Protein AF-A0A1E1W1B8-F1 (afdb_monomer_lite)

Foldseek 3Di:
DAADPLVVLVCVLPVDPPDDPVRNVVSVVVSVVVVVCCVVPVDPPPPPDDPPQHADPVSPWDWDWDADCQQKIFTATPPPRDTPDIDHDNPDDPPDDDDDDPDDD

Secondary structure (DSSP, 8-state):
-PPPHHHHHHHHHHS-TT--HHHHHHHHHHHHHHHHHHHHH--STTTTSPPP----TTS---EEEEE-TTSEEEEEETTT--EEEEEE-TT---TT---------

Structure (mmCIF, N/CA/C/O backbone):
data_AF-A0A1E1W1B8-F1
#
_entry.id   AF-A0A1E1W1B8-F1
#
loop_
_atom_site.group_PDB
_atom_site.id
_atom_site.type_symbol
_atom_site.label_atom_id
_atom_site.label_alt_id
_atom_site.label_comp_id
_atom_site.label_asym_id
_atom_site.label_entity_id
_atom_site.label_seq_id
_atom_site.pdbx_PDB_ins_code
_atom_site.Cartn_x
_atom_site.Cartn_y
_atom_site.Cartn_z
_atom_site.occupancy
_atom_site.B_iso_or_equiv
_atom_site.auth_seq_id
_atom_site.auth_comp_id
_atom_site.auth_asym_id
_atom_site.auth_atom_id
_atom_site.pdbx_PDB_model_num
ATOM 1 N N . LEU A 1 1 ? 1.795 -4.394 -0.182 1.00 80.50 1 LEU A N 1
ATOM 2 C CA . LEU A 1 1 ? 2.808 -3.333 -0.346 1.00 80.50 1 LEU A CA 1
ATOM 3 C C . LEU A 1 1 ? 2.819 -2.957 -1.813 1.00 80.50 1 LEU A C 1
ATOM 5 O O . LEU A 1 1 ? 2.504 -3.847 -2.602 1.00 80.50 1 LEU A O 1
ATOM 9 N N . PRO A 1 2 ? 3.089 -1.694 -2.172 1.00 81.12 2 PRO A N 1
ATOM 10 C CA . PRO A 1 2 ? 3.278 -1.332 -3.569 1.00 81.12 2 PRO A CA 1
ATOM 11 C C . PRO A 1 2 ? 4.378 -2.193 -4.204 1.00 81.12 2 PRO A C 1
ATOM 13 O O . PRO A 1 2 ? 5.297 -2.666 -3.522 1.00 81.12 2 PRO A O 1
ATOM 16 N N . VAL A 1 3 ? 4.243 -2.419 -5.508 1.00 79.69 3 VAL A N 1
ATOM 17 C CA . VAL A 1 3 ? 5.306 -3.008 -6.325 1.00 79.69 3 VAL A CA 1
ATOM 18 C C . VAL A 1 3 ? 6.517 -2.079 -6.356 1.00 79.69 3 VAL A C 1
ATOM 20 O O . VAL A 1 3 ? 6.391 -0.877 -6.121 1.00 79.69 3 VAL A O 1
ATOM 23 N N . SER A 1 4 ? 7.697 -2.643 -6.607 1.00 82.25 4 SER A N 1
ATOM 24 C CA . SER A 1 4 ? 8.899 -1.831 -6.780 1.00 82.25 4 SER A CA 1
ATOM 25 C C . SER A 1 4 ? 8.770 -0.957 -8.027 1.00 82.25 4 SER A C 1
ATOM 27 O O . SER A 1 4 ? 8.086 -1.334 -8.979 1.00 82.25 4 SER A O 1
ATOM 29 N N . ASP A 1 5 ? 9.452 0.188 -8.056 1.00 79.38 5 ASP A N 1
ATOM 30 C CA . ASP A 1 5 ? 9.463 1.055 -9.243 1.00 79.38 5 ASP A CA 1
ATOM 31 C C . ASP A 1 5 ? 10.000 0.315 -10.481 1.00 79.38 5 ASP A C 1
ATOM 33 O O . ASP A 1 5 ? 9.545 0.545 -11.602 1.00 79.38 5 ASP A O 1
ATOM 37 N N . LEU A 1 6 ? 10.922 -0.632 -10.270 1.00 77.00 6 LEU A N 1
ATOM 38 C CA . LEU A 1 6 ? 11.425 -1.526 -11.310 1.00 77.00 6 LEU A CA 1
ATOM 39 C C . LEU A 1 6 ? 10.319 -2.445 -11.844 1.00 77.00 6 LEU A C 1
ATOM 41 O O . LEU A 1 6 ? 10.127 -2.529 -13.056 1.00 77.00 6 LEU A O 1
ATOM 45 N N . ASP A 1 7 ? 9.585 -3.116 -10.956 1.00 79.75 7 ASP A N 1
ATOM 46 C CA . ASP A 1 7 ? 8.489 -4.008 -11.342 1.00 79.75 7 ASP A CA 1
ATOM 47 C C . ASP A 1 7 ? 7.352 -3.235 -12.022 1.00 79.75 7 ASP A C 1
ATOM 49 O O . ASP A 1 7 ? 6.787 -3.719 -13.000 1.00 79.75 7 ASP A O 1
ATOM 53 N N . ALA A 1 8 ? 7.050 -2.019 -11.560 1.00 82.69 8 ALA A N 1
ATOM 54 C CA . ALA A 1 8 ? 6.061 -1.138 -12.178 1.00 82.69 8 ALA A CA 1
ATOM 55 C C . ALA A 1 8 ? 6.482 -0.703 -13.593 1.00 82.69 8 ALA A C 1
ATOM 57 O O . ALA A 1 8 ? 5.668 -0.706 -14.520 1.00 82.69 8 ALA A O 1
ATOM 58 N N . ALA A 1 9 ? 7.762 -0.365 -13.787 1.00 78.75 9 ALA A N 1
ATOM 59 C CA . ALA A 1 9 ? 8.304 -0.040 -15.105 1.00 78.75 9 ALA A CA 1
ATOM 60 C C . ALA A 1 9 ? 8.226 -1.248 -16.052 1.00 78.75 9 ALA A C 1
ATOM 62 O O . ALA A 1 9 ? 7.828 -1.097 -17.209 1.00 78.75 9 ALA A O 1
ATOM 63 N N . ILE A 1 10 ? 8.524 -2.448 -15.545 1.00 78.56 10 ILE A N 1
ATOM 64 C CA . ILE A 1 10 ? 8.376 -3.710 -16.274 1.00 78.56 10 ILE A CA 1
ATOM 65 C C . ILE A 1 10 ? 6.907 -3.940 -16.651 1.00 78.56 10 ILE A C 1
ATOM 67 O O . ILE A 1 10 ? 6.612 -4.173 -17.819 1.00 78.56 10 ILE A O 1
ATOM 71 N N . GLU A 1 11 ? 5.966 -3.823 -15.715 1.00 80.81 11 GLU A N 1
ATOM 72 C CA . GLU A 1 11 ? 4.534 -3.986 -16.003 1.00 80.81 11 GLU A CA 1
ATOM 73 C C . GLU A 1 11 ? 4.070 -3.022 -17.108 1.00 80.81 11 GLU A C 1
ATOM 75 O O . GLU A 1 11 ? 3.421 -3.444 -18.067 1.00 80.81 11 GLU A O 1
ATOM 80 N N . SER A 1 12 ? 4.512 -1.760 -17.057 1.00 77.50 12 SER A N 1
ATOM 81 C CA . SER A 1 12 ? 4.212 -0.760 -18.089 1.00 77.50 12 SER A CA 1
ATOM 82 C C . SER A 1 12 ? 4.818 -1.074 -19.468 1.00 77.50 12 SER A C 1
ATOM 84 O O . SER A 1 12 ? 4.267 -0.660 -20.492 1.00 77.50 12 SER A O 1
ATOM 86 N N . GLU A 1 13 ? 5.918 -1.837 -19.523 1.00 70.88 13 GLU A N 1
ATOM 87 C CA . GLU A 1 13 ? 6.508 -2.339 -20.771 1.00 70.88 13 GLU A CA 1
ATOM 88 C C . GLU A 1 13 ? 5.631 -3.430 -21.408 1.00 70.88 13 GLU A C 1
ATOM 90 O O . GLU A 1 13 ? 5.497 -3.484 -22.635 1.00 70.88 13 GLU A O 1
ATOM 95 N N . PHE A 1 14 ? 5.027 -4.292 -20.583 1.00 70.38 14 PHE A N 1
ATOM 96 C CA . PHE A 1 14 ? 4.325 -5.499 -21.028 1.00 70.38 14 PHE A CA 1
ATOM 97 C C . PHE A 1 14 ? 2.809 -5.334 -21.213 1.00 70.38 14 PHE A C 1
ATOM 99 O O . PHE A 1 14 ? 2.207 -6.145 -21.920 1.00 70.38 14 PHE A O 1
ATOM 106 N N . ASP A 1 15 ? 2.187 -4.295 -20.651 1.00 73.31 15 ASP A N 1
ATOM 107 C CA . ASP A 1 15 ? 0.729 -4.099 -20.726 1.00 73.31 15 ASP A CA 1
ATOM 108 C C . ASP A 1 15 ? 0.227 -3.691 -22.135 1.00 73.31 15 ASP A C 1
ATOM 110 O O . ASP A 1 15 ? -0.958 -3.787 -22.461 1.00 73.31 15 ASP A O 1
ATOM 114 N N . GLN A 1 16 ? 1.124 -3.310 -23.053 1.00 66.19 16 GLN A N 1
ATOM 115 C CA . GLN A 1 16 ? 0.743 -2.907 -24.413 1.00 66.19 16 GLN A CA 1
ATOM 116 C C . GLN A 1 16 ? 0.708 -4.083 -25.399 1.00 66.19 16 GLN A C 1
ATOM 118 O O . GLN A 1 16 ? 1.663 -4.348 -26.131 1.00 66.19 16 GLN A O 1
ATOM 123 N N . LYS A 1 17 ? -0.458 -4.735 -25.486 1.00 60.69 17 LYS A N 1
ATOM 124 C CA . LYS A 1 17 ? -0.737 -5.857 -26.408 1.00 60.69 17 LYS A CA 1
ATOM 125 C C . LYS A 1 17 ? -0.744 -5.515 -27.911 1.00 60.69 17 LYS A C 1
ATOM 127 O O . LYS A 1 17 ? -0.795 -6.437 -28.718 1.00 60.69 17 LYS A O 1
ATOM 132 N N . GLU A 1 18 ? -0.663 -4.242 -28.309 1.00 59.84 18 GLU A N 1
ATOM 133 C CA . GLU A 1 18 ? -0.846 -3.812 -29.716 1.00 59.84 18 GLU A CA 1
ATOM 134 C C . GLU A 1 18 ? 0.414 -3.223 -30.393 1.00 59.84 18 GLU A C 1
ATOM 136 O O . GLU A 1 18 ? 0.356 -2.680 -31.496 1.00 59.84 18 GLU A O 1
ATOM 141 N N . GLY A 1 19 ? 1.590 -3.328 -29.768 1.00 60.84 19 GLY A N 1
ATOM 142 C CA . GLY A 1 19 ? 2.824 -2.729 -30.286 1.00 60.84 19 GLY A CA 1
ATOM 143 C C . GLY A 1 19 ? 3.610 -3.628 -31.243 1.00 60.84 19 GLY A C 1
ATOM 144 O O . GLY A 1 19 ? 4.112 -4.672 -30.841 1.00 60.84 19 GLY A O 1
ATOM 145 N N . SER A 1 20 ? 3.802 -3.171 -32.483 1.00 77.62 20 SER A N 1
ATOM 146 C CA . SER A 1 20 ? 4.725 -3.747 -33.477 1.00 77.62 20 SER A CA 1
ATOM 147 C C . SER A 1 20 ? 6.085 -4.142 -32.862 1.00 77.62 20 SER A C 1
ATOM 149 O O . SER A 1 20 ? 6.591 -3.435 -31.990 1.00 77.62 20 SER A O 1
ATOM 151 N N . ILE A 1 21 ? 6.703 -5.238 -33.327 1.00 82.12 21 ILE A N 1
ATOM 152 C CA . ILE A 1 21 ? 7.943 -5.839 -32.770 1.00 82.12 21 ILE A CA 1
ATOM 153 C C . ILE A 1 21 ? 9.055 -4.794 -32.551 1.00 82.12 21 ILE A C 1
ATOM 155 O O . ILE A 1 21 ? 9.753 -4.818 -31.538 1.00 82.12 21 ILE A O 1
ATOM 159 N N . TRP A 1 22 ? 9.174 -3.827 -33.466 1.00 82.88 22 TRP A N 1
ATOM 160 C CA . TRP A 1 22 ? 10.117 -2.710 -33.358 1.00 82.88 22 TRP A CA 1
ATOM 161 C C . TRP A 1 22 ? 9.851 -1.790 -32.165 1.00 82.88 22 TRP A C 1
ATOM 163 O O . TRP A 1 22 ? 10.795 -1.365 -31.508 1.00 82.88 22 TRP A O 1
ATOM 173 N N . GLY A 1 23 ? 8.586 -1.523 -31.844 1.00 81.19 23 GLY A N 1
ATOM 174 C CA . GLY A 1 23 ? 8.211 -0.748 -30.664 1.00 81.19 23 GLY A CA 1
ATOM 175 C C . GLY A 1 23 ? 8.518 -1.488 -29.362 1.00 81.19 23 GLY A C 1
ATOM 176 O O . GLY A 1 23 ? 8.914 -0.872 -28.379 1.00 81.19 23 GLY A O 1
ATOM 177 N N . ALA A 1 24 ? 8.375 -2.816 -29.332 1.00 81.81 24 ALA A N 1
ATOM 178 C CA . ALA A 1 24 ? 8.806 -3.613 -28.180 1.00 81.81 24 ALA A CA 1
ATOM 179 C C . ALA A 1 24 ? 10.338 -3.586 -28.014 1.00 81.81 24 ALA A C 1
ATOM 181 O O . ALA A 1 24 ? 10.839 -3.452 -2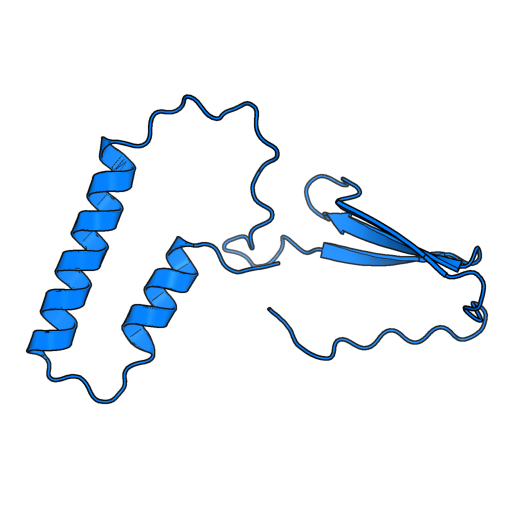6.900 1.00 81.81 24 ALA A O 1
ATOM 182 N N . PHE A 1 25 ? 11.085 -3.649 -29.120 1.00 84.31 25 PHE A N 1
ATOM 183 C CA . PHE A 1 25 ? 12.545 -3.570 -29.101 1.00 84.31 25 PHE A CA 1
ATOM 184 C C . PHE A 1 25 ? 13.067 -2.207 -28.620 1.00 84.31 25 PHE A C 1
ATOM 186 O O . PHE A 1 25 ? 13.937 -2.167 -27.752 1.00 84.31 25 PHE A O 1
ATOM 193 N N . THR A 1 26 ? 12.530 -1.093 -29.132 1.00 84.88 26 THR A N 1
ATOM 194 C CA . THR A 1 26 ? 12.961 0.253 -28.710 1.00 84.88 26 THR A CA 1
ATOM 195 C C . THR A 1 26 ? 12.671 0.509 -27.236 1.00 84.88 26 THR A C 1
ATOM 197 O O . THR A 1 26 ? 13.514 1.078 -26.547 1.00 84.88 26 THR A O 1
ATOM 200 N N . ARG A 1 27 ? 11.529 0.027 -26.728 1.00 79.06 27 ARG A N 1
ATOM 201 C CA . ARG A 1 27 ? 11.193 0.089 -25.300 1.00 79.06 27 ARG A CA 1
ATOM 202 C C . ARG A 1 27 ? 12.166 -0.706 -24.442 1.00 79.06 27 ARG A C 1
ATOM 204 O O . ARG A 1 27 ? 12.725 -0.135 -23.518 1.00 79.06 27 ARG A O 1
ATOM 211 N N . ARG A 1 28 ? 12.464 -1.959 -24.801 1.00 82.88 28 ARG A N 1
ATOM 212 C CA . ARG A 1 28 ? 13.460 -2.779 -24.085 1.00 82.88 28 ARG A CA 1
ATOM 213 C C . ARG A 1 28 ? 14.826 -2.116 -24.018 1.00 82.88 28 ARG A C 1
ATOM 215 O O . ARG A 1 28 ? 15.463 -2.133 -22.970 1.00 82.88 28 ARG A O 1
ATOM 222 N N . LEU A 1 29 ? 15.268 -1.515 -25.123 1.00 85.94 29 LEU A N 1
ATOM 223 C CA . LEU A 1 29 ? 16.535 -0.791 -25.153 1.00 85.94 29 LEU A CA 1
ATOM 224 C C . LEU A 1 29 ? 16.491 0.435 -24.229 1.00 85.94 29 LEU A C 1
ATOM 226 O O . LEU A 1 29 ? 17.437 0.671 -23.485 1.00 85.94 29 LEU A O 1
ATOM 230 N N . GLN A 1 30 ? 15.384 1.180 -24.228 1.00 84.81 30 GLN A N 1
ATOM 231 C CA . GLN A 1 30 ? 15.198 2.329 -23.346 1.00 84.81 30 GLN A CA 1
ATOM 232 C C . GLN A 1 30 ? 15.170 1.924 -21.863 1.00 84.81 30 GLN A C 1
ATOM 234 O O . GLN A 1 30 ? 15.874 2.546 -21.067 1.00 84.81 30 GLN A O 1
ATOM 239 N N . THR A 1 31 ? 14.440 0.863 -21.499 1.00 82.06 31 THR A N 1
ATOM 240 C CA . THR A 1 31 ? 14.386 0.336 -20.126 1.00 82.06 31 THR A CA 1
ATOM 241 C C . THR A 1 31 ? 15.770 -0.124 -19.664 1.00 82.06 31 THR A C 1
ATOM 243 O O . THR A 1 31 ? 16.206 0.229 -18.572 1.00 82.06 31 THR A O 1
ATOM 246 N N . GLN A 1 32 ? 16.513 -0.849 -20.508 1.00 85.56 32 GLN A N 1
ATOM 247 C CA . GLN A 1 32 ? 17.871 -1.302 -20.179 1.00 85.56 32 GLN A CA 1
ATOM 248 C C . GLN A 1 32 ? 18.859 -0.138 -20.024 1.00 85.56 32 GLN A C 1
ATOM 250 O O . GLN A 1 32 ? 19.714 -0.181 -19.142 1.00 85.56 32 GLN A O 1
ATOM 255 N N . ILE A 1 33 ? 18.735 0.923 -20.830 1.00 86.19 33 ILE A N 1
ATOM 256 C CA . ILE A 1 33 ? 19.552 2.137 -20.676 1.00 86.19 33 ILE A CA 1
ATOM 257 C C . ILE A 1 33 ? 19.228 2.840 -19.354 1.00 86.19 33 ILE A C 1
ATOM 259 O O . ILE A 1 33 ? 20.146 3.282 -18.666 1.00 86.19 33 ILE A O 1
ATOM 263 N N . GLN A 1 34 ? 17.951 2.920 -18.971 1.00 80.75 34 GLN A N 1
ATOM 264 C CA . GLN A 1 34 ? 17.548 3.500 -17.688 1.00 80.75 34 GLN A CA 1
ATOM 265 C C . GLN A 1 34 ? 18.085 2.682 -16.506 1.00 80.75 34 GLN A C 1
ATOM 267 O O . GLN A 1 34 ? 18.672 3.266 -15.603 1.00 80.75 34 GLN A O 1
ATOM 272 N N . GLN A 1 35 ? 17.982 1.350 -16.552 1.00 80.00 35 GLN A N 1
ATOM 273 C CA . GLN A 1 35 ? 18.542 0.446 -15.534 1.00 80.00 35 GLN A CA 1
ATOM 274 C C . GLN A 1 35 ? 20.075 0.530 -15.442 1.00 80.00 35 GLN A C 1
ATOM 276 O O . GLN A 1 35 ? 20.656 0.442 -14.362 1.00 80.00 35 GLN A O 1
ATOM 281 N N . LEU A 1 36 ? 20.757 0.708 -16.575 1.00 86.69 36 LEU A N 1
ATOM 282 C CA . LEU A 1 36 ? 22.204 0.907 -16.590 1.00 86.69 36 LEU A CA 1
ATOM 283 C C . LEU A 1 36 ? 22.581 2.273 -16.008 1.00 86.69 36 LEU A C 1
ATOM 285 O O . LEU A 1 36 ? 23.564 2.384 -15.279 1.00 86.69 36 LEU A O 1
ATOM 289 N N . HIS A 1 37 ? 21.801 3.311 -16.312 1.00 82.12 37 HIS A N 1
ATOM 290 C CA . HIS A 1 37 ? 22.009 4.642 -15.761 1.00 82.12 37 HIS A CA 1
ATOM 291 C C . HIS A 1 37 ? 21.792 4.656 -14.244 1.00 82.12 37 HIS A C 1
ATOM 293 O O . HIS A 1 37 ? 22.596 5.251 -13.537 1.00 82.12 37 HIS A O 1
ATOM 299 N N . THR A 1 38 ? 20.768 3.979 -13.714 1.00 79.19 38 THR A N 1
ATOM 300 C CA . THR A 1 38 ? 20.614 3.854 -12.255 1.00 79.19 38 THR A CA 1
ATOM 301 C C . THR A 1 38 ? 21.827 3.152 -11.653 1.00 79.19 38 THR A C 1
ATOM 303 O O . THR A 1 38 ? 22.451 3.696 -10.758 1.00 79.19 38 THR A O 1
ATOM 306 N N . LEU A 1 39 ? 22.288 2.038 -12.227 1.00 81.44 39 LEU A N 1
ATOM 307 C CA . LEU A 1 39 ? 23.466 1.336 -11.706 1.00 81.44 39 LEU A CA 1
ATOM 308 C C . LEU A 1 39 ? 24.755 2.182 -11.726 1.00 81.44 39 LEU A C 1
ATOM 310 O O . LEU A 1 39 ? 25.581 2.057 -10.825 1.00 81.44 39 LEU A O 1
ATOM 314 N N . LEU A 1 40 ? 24.953 3.014 -12.753 1.00 83.88 40 LEU A N 1
ATOM 315 C CA . LEU A 1 40 ? 26.165 3.828 -12.908 1.00 83.88 40 LEU A CA 1
ATOM 316 C C . LEU A 1 40 ? 26.132 5.151 -12.127 1.00 83.88 40 LEU A C 1
ATOM 318 O O . LEU A 1 40 ? 27.196 5.646 -11.761 1.00 83.88 40 LEU A O 1
ATOM 322 N N . PHE A 1 41 ? 24.950 5.734 -11.913 1.00 77.75 41 PHE A N 1
ATOM 323 C CA . PHE A 1 41 ? 24.784 7.083 -11.353 1.00 77.75 41 PHE A CA 1
ATOM 324 C C . PHE A 1 41 ? 24.048 7.119 -10.007 1.00 77.75 41 PHE A C 1
ATOM 326 O O . PHE A 1 41 ? 23.874 8.200 -9.447 1.00 77.75 41 PHE A O 1
ATOM 333 N N . GLU A 1 42 ? 23.605 5.980 -9.473 1.00 72.44 42 GLU A N 1
ATOM 334 C CA . GLU A 1 42 ? 23.037 5.909 -8.128 1.00 72.44 42 GLU A CA 1
ATOM 335 C C . GLU A 1 42 ? 24.154 6.070 -7.090 1.00 72.44 42 GLU A C 1
ATOM 337 O O . GLU A 1 42 ? 24.808 5.124 -6.644 1.00 72.44 42 GLU A O 1
ATOM 342 N N . ASP A 1 43 ? 24.395 7.329 -6.725 1.00 57.12 43 ASP A N 1
ATOM 343 C CA . ASP A 1 43 ? 25.203 7.695 -5.575 1.00 57.12 43 ASP A CA 1
ATOM 344 C C . ASP A 1 43 ? 24.604 7.042 -4.322 1.00 57.12 43 ASP A C 1
ATOM 346 O O . ASP A 1 43 ? 23.495 7.355 -3.895 1.00 57.12 43 ASP A O 1
ATOM 350 N N . THR A 1 44 ? 25.381 6.170 -3.680 1.00 59.44 44 THR A N 1
ATOM 351 C CA . THR A 1 44 ? 25.091 5.514 -2.383 1.00 59.44 44 THR A CA 1
ATOM 352 C C . THR A 1 44 ? 24.871 6.468 -1.183 1.00 59.44 44 THR A C 1
ATOM 354 O O . THR A 1 44 ? 24.964 6.060 -0.023 1.00 59.44 44 THR A O 1
ATOM 357 N N . SER A 1 45 ? 24.582 7.748 -1.422 1.00 50.47 45 SER A N 1
ATOM 358 C CA . SER A 1 45 ? 24.498 8.831 -0.438 1.00 50.47 45 SER A CA 1
ATOM 359 C C . SER A 1 45 ? 23.158 8.922 0.314 1.00 50.47 45 SER A C 1
ATOM 361 O O . SER A 1 45 ? 23.003 9.785 1.175 1.00 50.47 45 SER A O 1
ATOM 363 N N . SER A 1 46 ? 22.213 8.003 0.094 1.00 51.94 46 SER A N 1
ATOM 364 C CA . SER A 1 46 ? 20.871 8.008 0.705 1.00 51.94 46 SER A CA 1
ATOM 365 C C . SER A 1 46 ? 20.637 6.921 1.771 1.00 51.94 46 SER A C 1
ATOM 367 O O . SER A 1 46 ? 19.503 6.530 2.020 1.00 51.9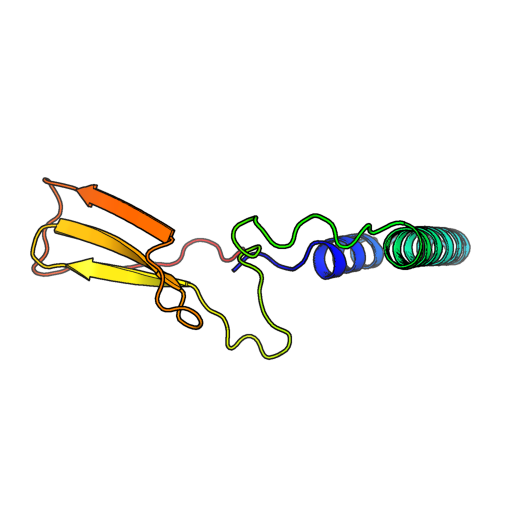4 46 SER A O 1
ATOM 369 N N . ARG A 1 47 ? 21.669 6.466 2.496 1.00 51.56 47 ARG A N 1
ATOM 370 C CA . ARG A 1 47 ? 21.519 5.491 3.609 1.00 51.56 47 ARG A CA 1
ATOM 371 C C . ARG A 1 47 ? 20.817 6.021 4.880 1.00 51.56 47 ARG A C 1
ATOM 373 O O . ARG A 1 47 ? 20.842 5.352 5.906 1.00 51.56 47 ARG A O 1
ATOM 380 N N . GLY A 1 48 ? 20.240 7.223 4.849 1.00 50.94 48 GLY A N 1
ATOM 381 C CA . GLY A 1 48 ? 19.593 7.853 6.011 1.00 50.94 48 GLY A CA 1
ATOM 382 C C . GLY A 1 48 ? 18.076 8.032 5.906 1.00 50.94 48 GLY A C 1
ATOM 383 O O . GLY A 1 48 ? 17.471 8.520 6.858 1.00 50.94 48 GLY A O 1
ATOM 384 N N . GLY A 1 49 ? 17.466 7.699 4.764 1.00 58.59 49 GLY A N 1
ATOM 385 C CA . GLY A 1 49 ? 16.012 7.743 4.598 1.00 58.59 49 GLY A CA 1
ATOM 386 C C . GLY A 1 49 ? 15.351 6.454 5.098 1.00 58.59 49 GLY A C 1
ATOM 387 O O . GLY A 1 49 ? 16.004 5.411 5.084 1.00 58.59 49 GLY A O 1
ATOM 388 N N . PRO A 1 50 ? 14.079 6.495 5.539 1.00 60.94 50 PRO A N 1
ATOM 389 C CA . PRO A 1 50 ? 13.328 5.271 5.803 1.00 60.94 50 PRO A CA 1
ATOM 390 C C . PRO A 1 50 ? 13.317 4.408 4.537 1.00 60.94 50 PRO A C 1
ATOM 392 O O . PRO A 1 50 ? 13.093 4.935 3.443 1.00 60.94 50 PRO A O 1
ATOM 395 N N . GLU A 1 51 ? 13.596 3.108 4.676 1.00 67.75 51 GLU A N 1
ATOM 396 C CA . GLU A 1 51 ? 13.588 2.210 3.523 1.00 67.75 51 GLU A CA 1
ATOM 397 C C . GLU A 1 51 ? 12.217 2.244 2.834 1.00 67.75 51 GLU A C 1
ATOM 399 O O . GLU A 1 51 ? 11.176 2.276 3.504 1.00 67.75 51 GLU A O 1
ATOM 404 N N . PRO A 1 52 ? 12.193 2.271 1.492 1.00 69.88 52 PRO A N 1
ATOM 405 C CA . PRO A 1 52 ? 10.947 2.313 0.756 1.00 69.88 52 PRO A CA 1
ATOM 406 C C . PRO A 1 52 ? 10.152 1.035 1.039 1.00 69.88 52 PRO A C 1
ATOM 408 O O . PRO A 1 52 ? 10.655 -0.083 0.941 1.00 69.88 52 PRO A O 1
ATOM 411 N N . LEU A 1 53 ? 8.882 1.212 1.399 1.00 77.44 53 LEU A N 1
ATOM 412 C CA . LEU A 1 53 ? 8.009 0.127 1.828 1.00 77.44 53 LEU A CA 1
ATOM 413 C C . LEU A 1 53 ? 7.481 -0.671 0.626 1.00 77.44 53 LEU A C 1
ATOM 415 O O . LEU A 1 53 ? 6.337 -0.506 0.199 1.00 77.44 53 LEU A O 1
ATOM 419 N N . VAL A 1 54 ? 8.338 -1.505 0.055 1.00 83.06 54 VAL A N 1
ATOM 420 C CA . VAL A 1 54 ? 8.133 -2.176 -1.232 1.00 83.06 54 VAL A CA 1
ATOM 421 C C . VAL A 1 54 ? 7.974 -3.679 -1.034 1.00 83.06 54 VAL A C 1
ATOM 423 O O . VAL A 1 54 ? 8.501 -4.255 -0.091 1.00 83.06 54 VAL A O 1
ATOM 426 N N . ARG A 1 55 ? 7.215 -4.332 -1.918 1.00 84.19 55 ARG A N 1
ATOM 427 C CA . ARG A 1 55 ? 7.076 -5.792 -1.907 1.00 84.19 55 ARG A CA 1
ATOM 428 C C . ARG A 1 55 ? 8.419 -6.481 -2.190 1.00 84.19 55 ARG A C 1
ATOM 430 O O . ARG A 1 55 ? 9.117 -6.126 -3.135 1.00 84.19 55 ARG A O 1
ATOM 437 N N . ASP A 1 56 ? 8.727 -7.524 -1.429 1.00 83.44 56 ASP A N 1
ATOM 438 C CA . ASP A 1 56 ? 9.879 -8.394 -1.660 1.00 83.44 56 ASP A CA 1
ATOM 439 C C . ASP A 1 56 ? 9.639 -9.400 -2.800 1.00 83.44 56 ASP A C 1
ATOM 441 O O . ASP A 1 56 ? 8.508 -9.685 -3.203 1.00 83.44 56 ASP A O 1
ATOM 445 N N . TYR A 1 57 ? 10.720 -10.014 -3.283 1.00 81.00 57 TYR A N 1
ATOM 446 C CA . TYR A 1 57 ? 10.661 -11.022 -4.346 1.00 81.00 57 TYR A CA 1
ATOM 447 C C . TYR A 1 57 ? 9.772 -12.228 -3.988 1.00 81.00 57 TYR A C 1
ATOM 449 O O . TYR A 1 57 ? 9.081 -12.775 -4.847 1.00 81.00 57 TYR A O 1
ATOM 457 N N . PHE A 1 58 ? 9.757 -12.635 -2.714 1.00 85.31 58 PHE A N 1
ATOM 458 C CA . PHE A 1 58 ? 8.985 -13.787 -2.243 1.00 85.31 58 PHE A CA 1
ATOM 459 C C . PHE A 1 58 ? 7.555 -13.434 -1.804 1.00 85.31 58 PHE A C 1
ATOM 461 O O . PHE A 1 58 ? 6.796 -14.333 -1.435 1.00 85.31 58 PHE A O 1
ATOM 468 N N . ASN A 1 59 ? 7.160 -12.155 -1.859 1.00 82.62 59 ASN A N 1
ATOM 469 C CA . ASN A 1 59 ? 5.873 -11.649 -1.368 1.00 82.62 59 ASN A CA 1
ATOM 470 C C . ASN A 1 59 ? 5.592 -12.020 0.109 1.00 82.62 59 ASN A C 1
ATOM 472 O O . ASN A 1 59 ? 4.440 -12.246 0.508 1.00 82.62 59 ASN A O 1
ATOM 476 N N . LEU A 1 60 ? 6.649 -12.123 0.916 1.00 87.25 60 LEU A N 1
ATOM 477 C CA . LEU A 1 60 ? 6.590 -12.344 2.358 1.00 87.25 60 LEU A CA 1
ATOM 478 C C . LEU A 1 60 ? 6.512 -11.022 3.124 1.00 87.25 60 LEU A C 1
ATOM 480 O O . LEU A 1 60 ? 5.966 -11.005 4.225 1.00 87.25 60 LEU A O 1
ATOM 484 N N . HIS A 1 61 ? 6.988 -9.922 2.542 1.00 88.25 61 HIS A N 1
ATOM 485 C CA . HIS A 1 61 ? 6.931 -8.582 3.117 1.00 88.25 61 HIS A CA 1
ATOM 486 C C . HIS A 1 61 ? 5.532 -7.988 2.919 1.00 88.25 61 HIS A C 1
ATOM 488 O O . HIS A 1 61 ? 5.056 -7.779 1.797 1.00 88.25 61 HIS A O 1
ATOM 494 N N . LYS A 1 62 ? 4.817 -7.769 4.024 1.00 89.81 62 LYS A N 1
ATOM 495 C CA . LYS A 1 62 ? 3.412 -7.355 4.041 1.00 89.81 62 LYS A CA 1
ATOM 496 C C . LYS A 1 62 ? 3.155 -6.320 5.125 1.00 89.81 62 LYS A C 1
ATOM 498 O O . LYS A 1 62 ? 3.637 -6.428 6.245 1.00 89.81 62 LYS A O 1
ATOM 503 N N . MET A 1 63 ? 2.267 -5.381 4.805 1.00 91.06 63 MET A N 1
ATOM 504 C CA . MET A 1 63 ? 1.670 -4.498 5.801 1.00 91.06 63 MET A CA 1
ATOM 505 C C . MET A 1 63 ? 0.501 -5.217 6.479 1.00 91.06 63 MET A C 1
ATOM 507 O O . MET A 1 63 ? -0.467 -5.602 5.818 1.00 91.06 63 MET A O 1
ATOM 511 N N . ILE A 1 64 ? 0.585 -5.369 7.795 1.00 92.88 64 ILE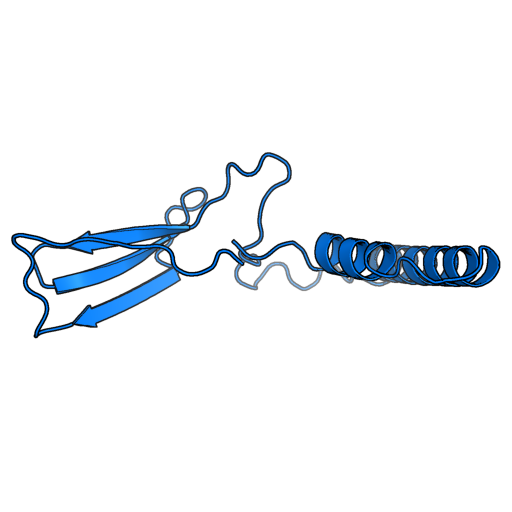 A N 1
ATOM 512 C CA . ILE A 1 64 ? -0.479 -5.894 8.646 1.00 92.88 64 ILE A CA 1
ATOM 513 C C . ILE A 1 64 ? -1.333 -4.718 9.113 1.00 92.88 64 ILE A C 1
ATOM 515 O O . ILE A 1 64 ? -0.815 -3.733 9.637 1.00 92.88 64 ILE A O 1
ATOM 519 N N . VAL A 1 65 ? -2.649 -4.822 8.933 1.00 93.56 65 VAL A N 1
ATOM 520 C CA . VAL A 1 65 ? -3.605 -3.844 9.463 1.00 93.56 65 VAL A CA 1
ATOM 521 C C . VAL A 1 65 ? -4.235 -4.418 10.725 1.00 93.56 65 VAL A C 1
ATOM 523 O O . VAL A 1 65 ? -4.845 -5.484 10.685 1.00 93.56 65 VAL A O 1
ATOM 526 N N . LEU A 1 66 ? -4.071 -3.713 11.839 1.00 93.56 66 LEU A N 1
ATOM 527 C CA . LEU A 1 66 ? -4.547 -4.111 13.161 1.00 93.56 66 LEU A CA 1
ATOM 528 C C . LEU A 1 66 ? -5.625 -3.138 13.629 1.00 93.56 66 LEU A C 1
ATOM 530 O O . LEU A 1 66 ? -5.490 -1.930 13.438 1.00 93.56 66 LEU A O 1
ATOM 534 N N . VAL A 1 67 ? -6.658 -3.655 14.291 1.00 93.81 67 VAL A N 1
ATOM 535 C CA . VAL A 1 67 ? -7.680 -2.857 14.977 1.00 93.81 67 VAL A CA 1
ATOM 536 C C . VAL A 1 67 ? -7.687 -3.277 16.438 1.00 93.81 67 VAL A C 1
ATOM 538 O O . VAL A 1 67 ? -7.688 -4.464 16.750 1.00 93.81 67 VAL A O 1
ATOM 541 N N . THR A 1 68 ? -7.626 -2.298 17.330 1.00 93.00 68 THR A N 1
ATOM 542 C CA . THR A 1 68 ? -7.666 -2.513 18.779 1.00 93.00 68 THR A CA 1
ATOM 543 C C . THR A 1 68 ? -9.063 -2.268 19.320 1.00 93.00 68 THR A C 1
ATOM 545 O O . THR A 1 68 ? -9.805 -1.459 18.767 1.00 93.00 68 THR A O 1
ATOM 548 N N . ASP A 1 69 ? -9.358 -2.867 20.471 1.00 91.31 69 ASP A N 1
ATOM 549 C CA . ASP A 1 69 ? -10.605 -2.647 21.213 1.00 91.31 69 ASP A CA 1
ATOM 550 C C . ASP A 1 69 ? -10.803 -1.188 21.663 1.00 91.31 69 ASP A C 1
ATOM 552 O O . ASP A 1 69 ? -11.906 -0.727 21.909 1.00 91.31 69 ASP A O 1
ATOM 556 N N . SER A 1 70 ? -9.728 -0.396 21.694 1.00 90.88 70 SER A N 1
ATOM 557 C CA . SER A 1 70 ? -9.844 1.040 21.953 1.00 90.88 70 SER A CA 1
ATOM 558 C C . SER A 1 70 ? -10.332 1.855 20.751 1.00 90.88 70 SER A C 1
ATOM 560 O O . SER A 1 70 ? -10.418 3.063 20.884 1.00 90.88 70 SER A O 1
ATOM 562 N N . GLY A 1 71 ? -10.567 1.267 19.571 1.00 91.88 71 GLY A N 1
ATOM 563 C CA . GLY A 1 71 ? -10.926 2.006 18.347 1.00 91.88 71 GLY A CA 1
ATOM 564 C C . GLY A 1 71 ? -9.723 2.580 17.580 1.00 91.88 71 GLY A C 1
ATOM 565 O O . GLY A 1 71 ? -9.869 3.413 16.681 1.00 91.88 71 GLY A O 1
ATOM 566 N N . LYS A 1 72 ? -8.495 2.164 17.923 1.00 94.12 72 LYS A N 1
ATOM 567 C CA . LYS A 1 72 ? -7.278 2.516 17.163 1.00 94.12 72 LYS A CA 1
ATOM 568 C C . LYS A 1 72 ? -6.982 1.488 16.079 1.00 94.12 72 LYS A C 1
ATOM 570 O O . LYS A 1 72 ? -7.017 0.288 16.347 1.00 94.12 72 LYS A O 1
ATOM 575 N N . ILE A 1 73 ? -6.611 1.985 14.905 1.00 95.25 73 ILE A N 1
ATOM 576 C CA . ILE A 1 73 ? -6.224 1.244 13.707 1.00 95.25 73 ILE A CA 1
ATOM 577 C C . ILE A 1 73 ? -4.746 1.526 13.428 1.00 95.25 73 ILE A C 1
ATOM 579 O O . ILE A 1 73 ? -4.324 2.686 13.409 1.00 95.25 73 ILE A O 1
ATOM 583 N N . PHE A 1 74 ? -3.965 0.478 13.187 1.00 95.62 74 PHE A N 1
ATOM 584 C CA . PHE A 1 74 ? -2.534 0.567 12.908 1.00 95.62 74 PHE A CA 1
ATOM 585 C C . PHE A 1 74 ? -2.187 -0.152 11.610 1.00 95.62 74 PHE A C 1
ATOM 587 O O . PHE A 1 74 ? -2.703 -1.236 11.348 1.00 95.62 74 PHE A O 1
ATOM 594 N N . GLY A 1 75 ? -1.281 0.436 10.832 1.00 94.25 75 GLY A N 1
ATOM 595 C CA . GLY A 1 75 ? -0.547 -0.262 9.783 1.00 94.25 75 GLY A CA 1
ATOM 596 C C . GLY A 1 75 ? 0.853 -0.575 10.286 1.00 94.25 75 GLY A C 1
ATOM 597 O O . GLY A 1 75 ? 1.607 0.347 10.596 1.00 94.25 75 GLY A O 1
ATOM 598 N N . MET A 1 76 ? 1.181 -1.856 10.389 1.00 93.81 76 MET A N 1
ATOM 599 C CA . MET A 1 76 ? 2.473 -2.337 10.865 1.00 93.81 76 MET A CA 1
ATOM 600 C C . MET A 1 76 ? 3.191 -3.081 9.749 1.00 93.81 76 MET A C 1
ATOM 602 O O . MET A 1 76 ? 2.573 -3.851 9.011 1.00 93.81 76 MET A O 1
ATOM 606 N N . ASP A 1 77 ? 4.492 -2.871 9.642 1.00 91.75 77 ASP A N 1
ATOM 607 C CA . ASP A 1 77 ? 5.340 -3.690 8.793 1.00 91.75 77 ASP A CA 1
ATOM 608 C C . ASP A 1 77 ? 5.658 -5.038 9.469 1.00 91.75 77 ASP A C 1
ATOM 610 O O . ASP A 1 77 ? 6.034 -5.078 10.640 1.00 91.75 77 ASP A O 1
ATOM 614 N N . ASN A 1 78 ? 5.516 -6.155 8.750 1.00 91.06 78 ASN A N 1
ATOM 615 C CA . ASN A 1 78 ? 5.839 -7.476 9.288 1.00 91.06 78 ASN A CA 1
ATOM 616 C C . ASN A 1 78 ? 7.340 -7.804 9.285 1.00 91.06 78 ASN A C 1
ATOM 618 O O . ASN A 1 78 ? 7.731 -8.733 9.990 1.00 91.06 78 ASN A O 1
ATOM 622 N N . LEU A 1 79 ? 8.155 -7.090 8.502 1.00 87.81 79 LEU A N 1
ATOM 623 C CA . LEU A 1 79 ? 9.597 -7.327 8.424 1.00 87.81 79 LEU A CA 1
ATOM 624 C C . LEU A 1 79 ? 10.346 -6.550 9.514 1.00 87.81 79 LEU A C 1
ATOM 626 O O . LEU A 1 79 ? 11.088 -7.147 10.290 1.00 87.81 79 LEU A O 1
ATOM 630 N N . SER A 1 80 ? 10.127 -5.235 9.598 1.00 86.31 80 SER A N 1
ATOM 631 C CA . SER A 1 80 ? 10.762 -4.374 10.609 1.00 86.31 80 SER A CA 1
ATOM 632 C C . SER A 1 80 ? 10.015 -4.326 11.946 1.00 86.31 80 SER A C 1
ATOM 634 O O . SER A 1 80 ? 10.612 -4.012 12.975 1.00 86.31 80 SER A O 1
ATOM 636 N N . GLY A 1 81 ? 8.709 -4.616 11.954 1.00 88.12 81 GLY A N 1
ATOM 637 C CA . GLY A 1 81 ? 7.845 -4.379 13.112 1.00 88.12 81 GLY A CA 1
ATOM 638 C C . GLY A 1 81 ? 7.478 -2.905 13.326 1.00 88.12 81 GLY A C 1
ATOM 639 O O . GLY A 1 81 ? 6.845 -2.575 14.330 1.00 88.12 81 GLY A O 1
ATOM 640 N N . GLU A 1 82 ? 7.867 -2.006 12.417 1.00 89.81 82 GLU A N 1
ATOM 641 C CA . GLU A 1 82 ? 7.612 -0.574 12.547 1.00 89.81 82 GLU A CA 1
ATOM 642 C C . GLU A 1 82 ? 6.128 -0.227 12.332 1.00 89.81 82 GLU A C 1
ATOM 644 O O . GLU A 1 82 ? 5.437 -0.783 11.473 1.00 89.81 82 GLU A O 1
ATOM 649 N N . LEU A 1 83 ? 5.632 0.738 13.116 1.00 91.50 83 LEU A N 1
ATOM 650 C CA . LEU A 1 83 ? 4.311 1.331 12.926 1.00 91.50 83 LEU A CA 1
ATOM 651 C C . LEU A 1 83 ? 4.372 2.427 11.860 1.00 91.50 83 LEU A C 1
ATOM 653 O O . LEU A 1 83 ? 4.727 3.569 12.149 1.00 91.50 83 LEU A O 1
ATOM 657 N N . LEU A 1 84 ? 3.930 2.084 10.656 1.00 90.31 84 LEU A N 1
ATOM 658 C CA . LEU A 1 84 ? 3.948 2.949 9.477 1.00 90.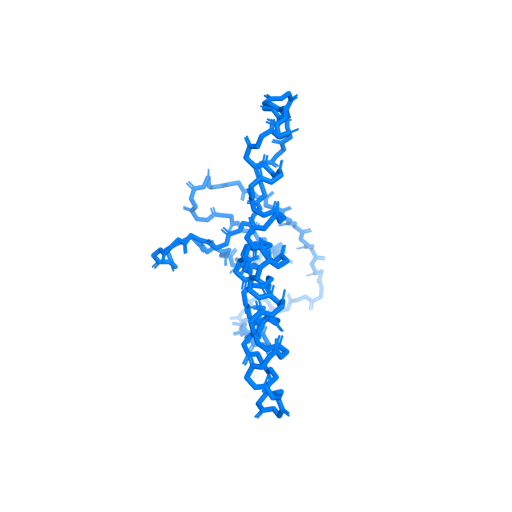31 84 LEU A CA 1
ATOM 659 C C . LEU A 1 84 ? 2.942 4.092 9.592 1.00 90.31 84 LEU A C 1
ATOM 661 O O . LEU A 1 84 ? 3.221 5.238 9.251 1.00 90.31 84 LEU A O 1
ATOM 665 N N . TRP A 1 85 ? 1.740 3.777 10.076 1.00 92.94 85 TRP A N 1
ATOM 666 C CA . TRP A 1 85 ? 0.685 4.759 10.281 1.00 92.94 85 TRP A CA 1
ATOM 667 C C . TRP A 1 85 ? -0.277 4.318 11.380 1.00 92.94 85 TRP A C 1
ATOM 669 O O . TRP A 1 85 ? -0.399 3.140 11.725 1.00 92.94 85 TRP A O 1
ATOM 679 N N . ARG A 1 86 ? -0.975 5.304 11.945 1.00 94.94 86 ARG A N 1
ATOM 680 C CA . ARG A 1 86 ? -1.961 5.118 13.010 1.00 94.94 86 ARG A CA 1
ATOM 681 C C . ARG A 1 86 ? -3.169 6.008 12.752 1.00 94.94 86 ARG A C 1
ATOM 683 O O . ARG A 1 86 ? -3.010 7.163 12.361 1.00 94.94 86 ARG A O 1
ATOM 690 N N . ARG A 1 87 ? -4.365 5.491 13.003 1.00 94.62 87 ARG A N 1
ATOM 691 C CA . ARG A 1 87 ? -5.619 6.243 12.934 1.00 94.62 87 ARG A CA 1
ATOM 692 C C . ARG A 1 87 ? -6.488 5.874 14.123 1.00 94.62 87 ARG A C 1
ATOM 694 O O . ARG A 1 87 ? -6.591 4.707 14.473 1.00 94.62 87 ARG A O 1
ATOM 701 N N . TYR A 1 88 ? -7.106 6.867 14.740 1.00 94.81 88 TYR A N 1
ATOM 702 C CA . TYR A 1 88 ? -8.081 6.652 15.799 1.00 94.81 88 TYR A CA 1
ATOM 703 C C . TYR A 1 88 ? -9.467 6.983 15.265 1.00 94.81 88 TYR A C 1
ATOM 705 O O . TYR A 1 88 ? -9.639 8.045 14.668 1.00 94.81 88 TYR A O 1
ATOM 713 N N . GLU A 1 89 ? -10.419 6.076 15.456 1.00 92.56 89 GLU A N 1
ATOM 714 C CA . GLU A 1 89 ? -11.813 6.289 15.085 1.00 92.56 89 GLU A CA 1
ATOM 715 C C . GLU A 1 89 ? -12.694 6.129 16.334 1.00 92.56 89 GLU A C 1
ATOM 717 O O . GLU A 1 89 ? -12.955 5.003 16.755 1.00 92.56 89 GLU A O 1
ATOM 722 N N . PRO A 1 90 ? -13.138 7.236 16.958 1.00 90.06 90 PRO A N 1
ATOM 723 C CA . PRO A 1 90 ? -13.881 7.188 18.219 1.00 90.06 90 PRO A CA 1
ATOM 724 C C . PRO A 1 90 ? -15.289 6.599 18.079 1.00 90.06 90 PRO A C 1
ATOM 726 O O . PRO A 1 90 ? -15.893 6.23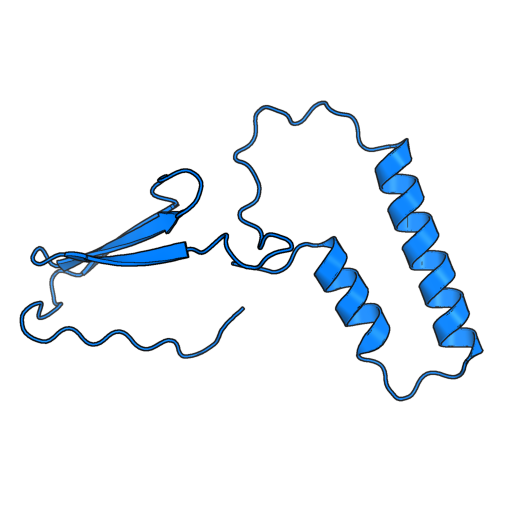5 19.081 1.00 90.06 90 PRO A O 1
ATOM 729 N N . SER A 1 91 ? -15.828 6.549 16.859 1.00 89.25 91 SER A N 1
ATOM 730 C CA . SER A 1 91 ? -17.174 6.043 16.568 1.00 89.25 91 SER A CA 1
ATOM 731 C C . SER A 1 91 ? -17.202 4.566 16.159 1.00 89.25 91 SER A C 1
ATOM 733 O O . SER A 1 91 ? -18.256 4.049 15.789 1.00 89.25 91 SER A O 1
ATOM 735 N N . LEU A 1 92 ? -16.051 3.890 16.188 1.00 86.81 92 LEU A N 1
ATOM 736 C CA . LEU A 1 92 ? -15.927 2.510 15.747 1.00 86.81 92 LEU A CA 1
ATOM 737 C C . LEU A 1 92 ? -16.448 1.551 16.823 1.00 86.81 92 LEU A C 1
ATOM 739 O O . LEU A 1 92 ? -15.899 1.503 17.920 1.00 86.81 92 LEU A O 1
ATOM 743 N N . ASP A 1 93 ? -17.464 0.761 16.480 1.00 88.12 93 ASP A N 1
ATOM 744 C CA . ASP A 1 93 ? -17.877 -0.390 17.284 1.00 88.12 93 ASP A CA 1
ATOM 745 C C . ASP A 1 93 ? -16.822 -1.499 17.168 1.00 88.12 93 ASP A C 1
ATOM 747 O O . ASP A 1 93 ? -16.582 -2.031 16.078 1.00 88.12 93 ASP A O 1
ATOM 751 N N . THR A 1 94 ? -16.156 -1.805 18.281 1.00 87.62 94 THR A N 1
ATOM 752 C CA . THR A 1 94 ? -15.060 -2.774 18.338 1.00 87.62 94 THR A CA 1
ATOM 753 C C . THR A 1 94 ? -15.515 -4.207 18.599 1.00 87.62 94 THR A C 1
ATOM 755 O O . THR A 1 94 ? -14.730 -5.126 18.360 1.00 87.62 94 THR A O 1
ATOM 758 N N . GLU A 1 95 ? -16.773 -4.433 18.995 1.00 87.00 95 GLU A N 1
ATOM 759 C CA . GLU A 1 95 ? -17.267 -5.772 19.345 1.00 87.00 95 GLU A CA 1
ATOM 760 C C . GLU A 1 95 ? -17.390 -6.688 18.118 1.00 87.00 95 GLU A C 1
ATOM 762 O O . GLU A 1 95 ? -17.134 -7.888 18.210 1.00 87.00 95 GLU A O 1
ATOM 767 N N . ASN A 1 96 ? -17.742 -6.132 16.952 1.00 86.25 96 ASN A N 1
ATOM 768 C CA . ASN A 1 96 ? -17.996 -6.892 15.721 1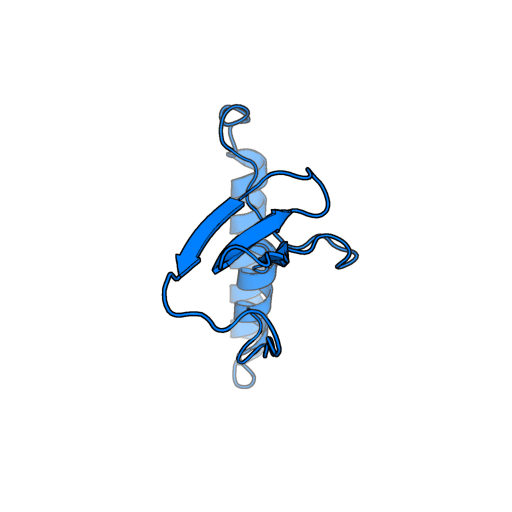.00 86.25 96 ASN A CA 1
ATOM 769 C C . ASN A 1 96 ? -17.263 -6.309 14.499 1.00 86.25 96 ASN A C 1
ATOM 771 O O . ASN A 1 96 ? -17.842 -6.130 13.424 1.00 86.25 96 ASN A O 1
ATOM 775 N N . VAL A 1 97 ? -15.972 -6.000 14.648 1.00 88.56 97 VAL A N 1
ATOM 776 C CA . VAL A 1 97 ? -15.169 -5.419 13.559 1.00 88.56 97 VAL A CA 1
ATOM 777 C C . VAL A 1 97 ? -14.980 -6.411 12.415 1.00 88.56 97 VAL A C 1
ATOM 779 O O . VAL A 1 97 ? -14.435 -7.501 12.585 1.00 88.56 97 VAL A O 1
ATOM 782 N N . LEU A 1 98 ? -15.343 -5.977 11.207 1.00 90.06 98 LEU A N 1
ATOM 783 C CA . LEU A 1 98 ? -15.054 -6.676 9.958 1.00 90.06 98 LEU A CA 1
ATOM 784 C C . LEU A 1 98 ? -14.141 -5.815 9.084 1.00 90.06 98 LEU A C 1
ATOM 786 O O . LEU A 1 98 ? -14.446 -4.659 8.788 1.00 90.06 98 LEU A O 1
ATOM 790 N N . ILE A 1 99 ? -13.022 -6.390 8.644 1.00 89.50 99 ILE A N 1
ATOM 791 C CA . ILE A 1 99 ? -12.053 -5.725 7.768 1.00 89.50 99 ILE A CA 1
ATOM 792 C C . ILE A 1 99 ? -12.168 -6.329 6.373 1.00 89.50 99 ILE A C 1
ATOM 794 O O . ILE A 1 99 ? -12.005 -7.534 6.192 1.00 89.50 99 ILE A O 1
ATOM 798 N N . PHE A 1 100 ? -12.408 -5.479 5.375 1.00 91.69 100 PHE A N 1
ATOM 799 C CA . PHE A 1 100 ? -12.487 -5.885 3.975 1.00 91.69 100 PHE A CA 1
ATOM 800 C C . PHE A 1 100 ? -11.435 -5.159 3.142 1.00 91.69 100 PHE A C 1
ATOM 802 O O . PHE A 1 100 ? -11.361 -3.928 3.140 1.00 91.69 100 PHE A O 1
ATOM 809 N N . THR A 1 101 ? -10.662 -5.911 2.364 1.00 89.94 101 THR A N 1
ATOM 810 C CA . THR A 1 101 ? -9.762 -5.347 1.355 1.00 89.94 101 THR A CA 1
ATOM 811 C C . THR A 1 101 ? -10.546 -5.102 0.066 1.00 89.94 101 THR A C 1
ATOM 813 O O . THR A 1 101 ? -11.018 -6.046 -0.560 1.00 89.94 101 THR A O 1
ATOM 816 N N . ARG A 1 102 ? -10.713 -3.833 -0.335 1.00 88.06 102 ARG A N 1
ATOM 817 C CA . ARG A 1 102 ? -11.466 -3.474 -1.557 1.00 88.06 102 ARG A CA 1
ATOM 818 C C . ARG A 1 102 ? -10.630 -3.519 -2.836 1.00 88.06 102 ARG A C 1
ATOM 820 O O . ARG A 1 102 ? -11.135 -3.929 -3.873 1.00 88.06 102 ARG A O 1
ATOM 827 N N . ARG A 1 103 ? -9.382 -3.052 -2.777 1.00 82.88 103 ARG A N 1
ATOM 828 C CA . ARG A 1 103 ? -8.406 -3.110 -3.873 1.00 82.88 103 ARG A CA 1
ATOM 829 C C . ARG A 1 103 ? -7.041 -3.414 -3.277 1.00 82.88 103 ARG A C 1
ATOM 831 O O . ARG A 1 103 ? -6.679 -2.811 -2.267 1.00 82.88 103 ARG A O 1
ATOM 838 N N . SER A 1 104 ? -6.320 -4.346 -3.882 1.00 78.44 104 SER A N 1
ATOM 839 C CA . SER A 1 104 ? -4.884 -4.486 -3.669 1.00 78.44 104 SER A CA 1
ATOM 840 C C . SER A 1 104 ? -4.163 -3.492 -4.574 1.00 78.44 104 SER A C 1
ATOM 842 O O . SER A 1 104 ? -4.579 -3.301 -5.718 1.00 78.44 104 SER A O 1
ATOM 844 N N . ALA A 1 105 ? -3.142 -2.839 -4.022 1.00 59.94 105 ALA A N 1
ATOM 845 C CA . ALA A 1 105 ? -2.100 -2.204 -4.820 1.00 59.94 105 ALA A CA 1
ATOM 846 C C . ALA A 1 105 ? -1.198 -3.276 -5.437 1.00 59.94 105 ALA A C 1
ATOM 848 O O . ALA A 1 105 ? -1.120 -4.376 -4.831 1.00 59.94 105 ALA A O 1
#

pLDDT: mean 81.83, std 11.06, range [50.47, 95.62]

Organism: Pectinophora gossypiella (NCBI:txid13191)

Radius of gyration: 19.87 Å; chains: 1; bounding box: 44×23×55 Å

Sequence (105 aa):
LPVSDLDAAIESEFDQKEGSIWGAFTRRLQTQIQQLHTLLFEDTSSRGGPEPLVRDYFNLHKMIVLVTDSGKIFGMDNLSGELLWRRYEPSLDTENVLIFTRRSA